Protein AF-A0A497AP28-F1 (afdb_monomer_lite)

Radius of gyration: 17.69 Å; chains: 1; bounding box: 37×31×44 Å

Structure (mmCIF, N/CA/C/O backbone):
data_AF-A0A497AP28-F1
#
_entry.id   AF-A0A497AP28-F1
#
loop_
_atom_site.group_PDB
_atom_site.id
_atom_site.type_symbol
_atom_site.label_atom_id
_atom_site.label_alt_id
_atom_site.label_comp_id
_atom_site.label_asym_id
_atom_site.label_entity_id
_atom_site.label_seq_id
_atom_site.pdbx_PDB_ins_code
_atom_site.Cartn_x
_atom_site.Cartn_y
_atom_site.Cartn_z
_atom_site.occupancy
_atom_site.B_iso_or_equiv
_atom_site.auth_seq_id
_atom_site.auth_comp_id
_atom_site.auth_asym_id
_atom_site.auth_atom_id
_atom_site.pdbx_PDB_model_num
ATOM 1 N N . MET A 1 1 ? -14.491 -11.888 8.927 1.00 62.50 1 MET A N 1
ATOM 2 C CA . MET A 1 1 ? -13.055 -11.844 8.566 1.00 62.50 1 MET A CA 1
ATOM 3 C C . MET A 1 1 ? -12.900 -10.869 7.408 1.00 62.50 1 MET A C 1
ATOM 5 O O . MET A 1 1 ? -13.550 -11.080 6.399 1.00 62.50 1 MET A O 1
ATOM 9 N N . LEU A 1 2 ? -12.132 -9.783 7.561 1.00 75.81 2 LEU A N 1
ATOM 10 C CA . LEU A 1 2 ? -11.917 -8.811 6.476 1.00 75.81 2 LEU A CA 1
ATOM 11 C C . LEU A 1 2 ? -11.145 -9.458 5.318 1.00 75.81 2 LEU A C 1
ATOM 13 O O . LEU A 1 2 ? -10.104 -10.085 5.563 1.00 75.81 2 LEU A O 1
ATOM 17 N N . ASP A 1 3 ? -11.655 -9.305 4.096 1.00 87.31 3 ASP A N 1
ATOM 18 C CA . ASP A 1 3 ? -11.054 -9.847 2.878 1.00 87.31 3 ASP A CA 1
ATOM 19 C C . ASP A 1 3 ? -10.022 -8.869 2.298 1.00 87.31 3 ASP A C 1
ATOM 21 O O . ASP A 1 3 ? -10.336 -7.740 1.926 1.00 87.31 3 ASP A O 1
ATOM 25 N N . VAL A 1 4 ? -8.757 -9.286 2.290 1.00 87.81 4 VAL A N 1
ATOM 26 C CA . VAL A 1 4 ? -7.617 -8.421 1.950 1.00 87.81 4 VAL A CA 1
ATOM 27 C C . VAL A 1 4 ? -7.583 -8.068 0.458 1.00 87.81 4 VAL A C 1
ATOM 29 O O . VAL A 1 4 ? -7.430 -6.883 0.174 1.00 87.81 4 VAL A O 1
ATOM 32 N N . PRO A 1 5 ? -7.753 -9.022 -0.481 1.00 88.06 5 PRO A N 1
ATOM 33 C CA . PRO A 1 5 ? -7.956 -8.720 -1.897 1.00 88.06 5 PRO A CA 1
ATOM 34 C C . PRO A 1 5 ? -8.976 -7.603 -2.148 1.00 88.06 5 PRO A C 1
ATOM 36 O O . PRO A 1 5 ? -8.622 -6.588 -2.739 1.00 88.06 5 PRO A O 1
ATOM 39 N N . GLN A 1 6 ? -10.193 -7.723 -1.602 1.00 88.38 6 GLN A N 1
ATOM 40 C CA . GLN A 1 6 ? -11.243 -6.714 -1.785 1.00 88.38 6 GLN A CA 1
ATOM 41 C C . GLN A 1 6 ? -10.879 -5.353 -1.184 1.00 88.38 6 GLN A C 1
ATOM 43 O O . GLN A 1 6 ? -11.221 -4.317 -1.748 1.00 88.38 6 GLN A O 1
ATOM 48 N N . LEU A 1 7 ? -10.194 -5.323 -0.035 1.00 88.81 7 LEU A N 1
ATOM 49 C CA . LEU A 1 7 ? -9.715 -4.067 0.549 1.00 88.81 7 LEU A CA 1
ATOM 50 C C . LEU A 1 7 ? -8.702 -3.378 -0.365 1.00 88.81 7 LEU A C 1
ATOM 52 O O . LEU A 1 7 ? -8.766 -2.166 -0.541 1.00 88.81 7 LEU A O 1
ATOM 56 N N . VAL A 1 8 ? -7.779 -4.145 -0.942 1.00 85.56 8 VAL A N 1
ATOM 57 C CA . VAL A 1 8 ? -6.755 -3.609 -1.839 1.00 85.56 8 VAL A CA 1
ATOM 58 C C . VAL A 1 8 ? -7.382 -3.122 -3.145 1.00 85.56 8 VAL A C 1
ATOM 60 O O . VAL A 1 8 ? -7.097 -2.001 -3.554 1.00 85.56 8 VAL A O 1
ATOM 63 N N . GLU A 1 9 ? -8.289 -3.889 -3.753 1.00 86.38 9 GLU A N 1
ATOM 64 C CA . GLU A 1 9 ? -9.041 -3.463 -4.943 1.00 86.38 9 GLU A CA 1
ATOM 65 C C . GLU A 1 9 ? -9.839 -2.180 -4.692 1.00 86.38 9 GLU A C 1
ATOM 67 O O . GLU A 1 9 ? -9.772 -1.249 -5.494 1.00 86.38 9 GLU A O 1
ATOM 72 N N . LYS A 1 10 ? -10.518 -2.078 -3.540 1.00 88.12 10 LYS A N 1
ATOM 73 C CA . LYS A 1 10 ? -11.217 -0.849 -3.141 1.00 88.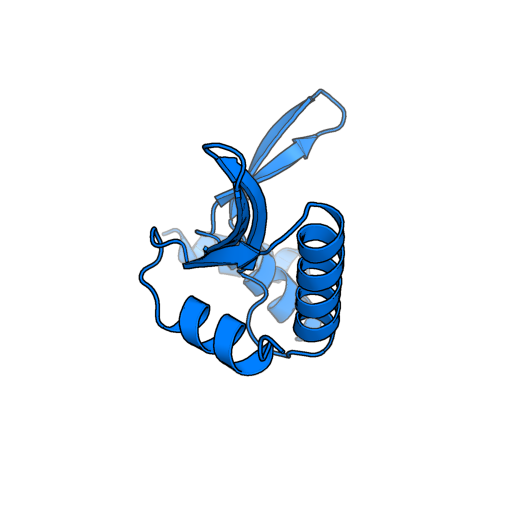12 10 LYS A CA 1
ATOM 74 C C . LYS A 1 10 ? -10.271 0.340 -3.076 1.00 88.12 10 LYS A C 1
ATOM 76 O O . LYS A 1 10 ? -10.593 1.378 -3.638 1.00 88.12 10 LYS A O 1
ATOM 81 N N . VAL A 1 11 ? -9.098 0.193 -2.457 1.00 86.94 11 VAL A N 1
ATOM 82 C CA . VAL A 1 11 ? -8.102 1.276 -2.413 1.00 86.94 11 VAL A CA 1
ATOM 83 C C . VAL A 1 11 ? -7.647 1.662 -3.817 1.00 86.94 11 VAL A C 1
ATOM 85 O O . VAL A 1 11 ? -7.499 2.847 -4.082 1.00 86.94 11 VAL A O 1
ATOM 88 N N . TYR A 1 12 ? -7.489 0.709 -4.741 1.00 82.38 12 TYR A N 1
ATOM 89 C CA . TYR A 1 12 ? -7.151 1.019 -6.134 1.00 82.38 12 TYR A CA 1
ATOM 90 C C . TYR A 1 12 ? -8.278 1.697 -6.921 1.00 82.38 12 TYR A C 1
ATOM 92 O O . TYR A 1 12 ? -7.984 2.373 -7.907 1.00 82.38 12 TYR A O 1
ATOM 100 N N . SER A 1 13 ? -9.529 1.591 -6.473 1.00 84.38 13 SER A N 1
ATOM 101 C CA . SER A 1 13 ? -10.662 2.323 -7.056 1.00 84.38 13 SER A CA 1
ATOM 102 C C . SER A 1 13 ? -10.855 3.744 -6.510 1.00 84.38 13 SER A C 1
ATOM 104 O O . SER A 1 13 ? -11.604 4.505 -7.109 1.00 84.38 13 SER A O 1
ATOM 106 N N . LEU A 1 14 ? -10.186 4.103 -5.407 1.00 83.25 14 LEU A N 1
ATOM 107 C CA . LEU A 1 14 ? -10.253 5.445 -4.811 1.00 83.25 14 LEU A CA 1
ATOM 108 C C . LEU A 1 14 ? -9.496 6.493 -5.639 1.00 83.25 14 LEU A C 1
ATOM 110 O O . LEU A 1 14 ? -8.586 6.149 -6.397 1.00 83.25 14 LEU A O 1
ATOM 114 N N . GLU A 1 15 ? -9.808 7.772 -5.454 1.00 79.12 15 GLU A N 1
ATOM 115 C CA . GLU A 1 15 ? -8.986 8.865 -5.990 1.00 79.12 15 GLU A CA 1
ATOM 116 C C . GLU A 1 15 ? -7.617 8.957 -5.276 1.00 79.12 15 GLU A C 1
ATOM 118 O O . GLU A 1 15 ? -7.390 8.339 -4.233 1.00 79.12 15 GLU A O 1
ATOM 123 N N . GLU A 1 16 ? -6.653 9.684 -5.856 1.00 69.50 16 GLU A N 1
ATOM 124 C CA . GLU A 1 16 ? -5.258 9.719 -5.373 1.00 69.50 16 GLU A CA 1
ATOM 125 C C . GLU A 1 16 ? -5.097 10.249 -3.934 1.00 69.50 16 GLU A C 1
ATOM 127 O O . GLU A 1 16 ? -4.227 9.768 -3.204 1.00 69.50 16 GLU A O 1
ATOM 132 N N . ASP A 1 17 ? -5.958 11.170 -3.499 1.00 72.94 17 ASP A N 1
ATOM 133 C CA . ASP A 1 17 ? -5.922 11.764 -2.154 1.00 72.94 17 ASP A CA 1
ATOM 134 C C . ASP A 1 17 ? -6.886 11.094 -1.161 1.00 72.94 17 ASP A C 1
ATOM 136 O O . ASP A 1 17 ? -6.932 11.435 0.028 1.00 72.94 17 ASP A O 1
ATOM 140 N N . GLU A 1 18 ? -7.643 10.100 -1.618 1.00 81.25 18 GLU A N 1
ATOM 141 C CA . GLU A 1 18 ? -8.609 9.402 -0.789 1.00 81.25 18 GLU A CA 1
ATOM 142 C C . GLU A 1 18 ? -7.958 8.305 0.062 1.00 81.25 18 GLU A C 1
ATOM 144 O O . GLU A 1 18 ? -6.965 7.658 -0.284 1.00 81.25 18 GLU A O 1
ATOM 149 N N . SER A 1 19 ? -8.537 8.095 1.243 1.00 89.44 19 SER A N 1
ATOM 150 C CA . SER A 1 19 ? -8.072 7.099 2.204 1.00 89.44 19 SER A CA 1
ATOM 151 C C . SER A 1 19 ? -9.213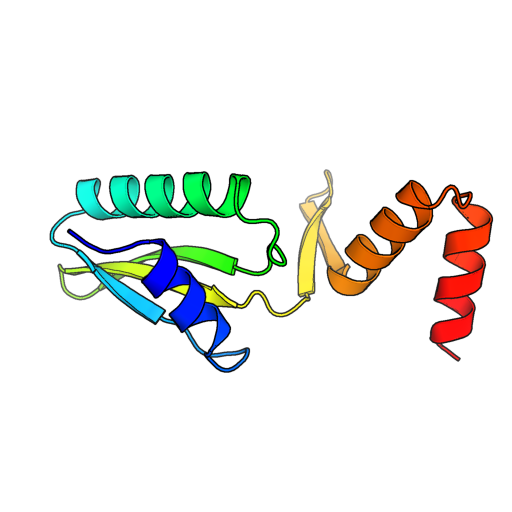 6.176 2.604 1.00 89.44 19 SER A C 1
ATOM 153 O O . SER A 1 19 ? -10.266 6.629 3.045 1.00 89.44 19 SER A O 1
ATOM 155 N N . LEU A 1 20 ? -8.974 4.868 2.538 1.00 91.69 20 LEU A N 1
ATOM 156 C CA . LEU A 1 20 ? -9.861 3.860 3.098 1.00 91.69 20 LEU A CA 1
ATOM 157 C C . LEU A 1 20 ? -9.555 3.671 4.585 1.00 91.69 20 LEU A C 1
ATOM 159 O O . LEU A 1 20 ? -8.467 3.226 4.957 1.00 91.69 20 LEU A O 1
ATOM 163 N N . TRP A 1 21 ? -10.534 3.962 5.435 1.00 94.06 21 TRP A N 1
ATOM 164 C CA . TRP A 1 21 ? -10.453 3.742 6.877 1.00 94.06 21 TRP A CA 1
ATOM 165 C C . TRP A 1 21 ? -11.122 2.421 7.243 1.00 94.06 21 TRP A C 1
ATOM 167 O O . TRP A 1 21 ? -12.319 2.241 7.032 1.00 94.06 21 TRP A O 1
ATOM 177 N N . VAL A 1 22 ? -10.352 1.496 7.810 1.00 93.56 22 VAL A N 1
ATOM 178 C CA . VAL A 1 22 ? -10.850 0.191 8.252 1.00 93.56 22 VAL A CA 1
ATOM 179 C C . VAL A 1 22 ? -10.830 0.144 9.772 1.00 93.56 22 VAL A C 1
ATOM 181 O O . VAL A 1 22 ? -9.761 0.034 10.373 1.00 93.56 22 VAL A O 1
ATOM 184 N N . GLU A 1 23 ? -12.006 0.254 10.390 1.00 93.62 23 GLU A N 1
ATOM 185 C CA . GLU A 1 23 ? -12.170 0.098 11.839 1.00 93.62 23 GLU A CA 1
ATOM 186 C C . GLU A 1 23 ? -11.913 -1.357 12.252 1.00 93.62 23 GLU A C 1
ATOM 188 O O . GLU A 1 23 ? -12.365 -2.297 11.596 1.00 93.62 23 GLU A O 1
ATOM 193 N N . VAL A 1 24 ? -11.178 -1.538 13.343 1.00 92.38 24 VAL A N 1
ATOM 194 C CA . VAL A 1 24 ? -10.892 -2.827 13.975 1.00 92.38 24 VAL A CA 1
ATOM 195 C C . VAL A 1 24 ? -11.083 -2.713 15.487 1.00 92.38 24 VAL A C 1
ATOM 197 O O . VAL A 1 24 ? -11.049 -1.618 16.051 1.00 92.38 24 VAL A O 1
ATOM 200 N N . GLY A 1 25 ? -11.292 -3.842 16.161 1.00 91.25 25 GLY A N 1
ATOM 201 C CA . GLY A 1 25 ? -11.679 -3.875 17.571 1.00 91.25 25 GLY A CA 1
ATOM 202 C C . GLY A 1 25 ? -10.532 -3.627 18.550 1.00 91.25 25 GLY A C 1
ATOM 203 O O . GLY A 1 25 ? -10.775 -3.335 19.717 1.00 91.25 25 GLY A O 1
ATOM 204 N N . SER A 1 26 ? -9.274 -3.743 18.114 1.00 92.25 26 SER A N 1
ATOM 205 C CA . SER A 1 26 ? -8.116 -3.577 18.999 1.00 92.25 26 SER A CA 1
ATOM 206 C C . SER A 1 26 ? -6.830 -3.218 18.257 1.00 92.25 26 SER A C 1
ATOM 208 O O . SER A 1 26 ? -6.700 -3.412 17.046 1.00 92.25 26 SER A O 1
ATOM 210 N N . LYS A 1 27 ? -5.816 -2.775 19.010 1.00 91.62 27 LYS A N 1
ATOM 211 C CA . LYS A 1 27 ? -4.448 -2.601 18.499 1.00 91.62 27 LYS A CA 1
ATOM 212 C C . LYS A 1 27 ? -3.861 -3.902 17.929 1.00 91.62 27 LYS A C 1
ATOM 214 O O . LYS A 1 27 ? -3.209 -3.870 16.889 1.00 91.62 27 LYS A O 1
ATOM 219 N N . GLY A 1 28 ? -4.117 -5.044 18.573 1.00 93.62 28 GLY A N 1
ATOM 220 C CA . GLY A 1 28 ? -3.654 -6.347 18.082 1.00 93.62 28 GLY A CA 1
ATOM 221 C C . GLY A 1 28 ? -4.263 -6.698 16.722 1.00 93.62 28 GLY A C 1
ATOM 222 O O . GLY A 1 28 ? -3.568 -7.185 15.830 1.00 93.62 28 GLY A O 1
ATOM 223 N N . GLU A 1 29 ? -5.538 -6.361 16.517 1.00 92.81 29 GLU A N 1
ATOM 224 C CA . GLU A 1 29 ? -6.192 -6.513 15.216 1.00 92.81 29 GLU A CA 1
ATOM 225 C C . GLU A 1 29 ? -5.638 -5.553 14.154 1.00 92.81 29 GLU A C 1
ATOM 227 O O . GLU A 1 29 ? -5.517 -5.958 12.996 1.00 92.81 29 GLU A O 1
ATOM 232 N N . GLN A 1 30 ? -5.231 -4.326 14.518 1.00 93.44 30 GLN A N 1
ATOM 233 C CA . GLN A 1 30 ? -4.550 -3.414 13.582 1.00 93.44 30 GLN A CA 1
ATOM 234 C C . GLN A 1 30 ? -3.256 -4.026 13.056 1.00 93.44 30 GLN A C 1
ATOM 236 O O . GLN A 1 30 ? -3.013 -4.027 11.849 1.00 93.44 30 GLN A O 1
ATOM 241 N N . GLU A 1 31 ? -2.426 -4.553 13.957 1.00 93.31 31 GLU A N 1
ATOM 242 C CA . GLU A 1 31 ? -1.144 -5.158 13.601 1.00 93.31 31 GLU A CA 1
ATOM 243 C C . GLU A 1 31 ? -1.346 -6.425 12.764 1.00 93.31 31 GLU A C 1
ATOM 245 O O . GLU A 1 31 ? -0.693 -6.596 11.729 1.00 93.31 31 GLU A O 1
ATOM 250 N N . ALA A 1 32 ? -2.310 -7.270 13.141 1.00 92.94 32 ALA A N 1
ATOM 251 C CA . ALA A 1 32 ? -2.666 -8.459 12.376 1.00 92.94 32 ALA A CA 1
ATOM 252 C C . ALA A 1 32 ? -3.158 -8.105 10.962 1.00 92.94 32 ALA A C 1
ATOM 254 O O . ALA A 1 32 ? -2.705 -8.703 9.981 1.00 92.94 32 ALA A O 1
ATOM 255 N N . LEU A 1 33 ? -4.043 -7.112 10.829 1.00 93.06 33 LEU A N 1
ATOM 256 C CA . LEU A 1 33 ? -4.557 -6.663 9.536 1.00 93.06 33 LEU A CA 1
ATOM 257 C C . LEU A 1 33 ? -3.451 -6.031 8.679 1.00 93.06 33 LEU A C 1
ATOM 259 O O . LEU A 1 33 ? -3.291 -6.424 7.524 1.00 93.06 33 LEU A O 1
ATOM 263 N N . LYS A 1 34 ? -2.621 -5.147 9.248 1.00 91.62 34 LYS A N 1
ATOM 264 C CA . LYS A 1 34 ? -1.439 -4.579 8.576 1.00 91.62 34 LYS A CA 1
ATOM 265 C C . LYS A 1 34 ? -0.526 -5.677 8.032 1.00 91.62 34 LYS A C 1
ATOM 267 O O . LYS A 1 34 ? -0.124 -5.619 6.871 1.00 91.62 34 LYS A O 1
ATOM 272 N N . MET A 1 35 ? -0.208 -6.689 8.842 1.00 91.00 35 MET A N 1
ATOM 273 C CA . MET A 1 35 ? 0.665 -7.790 8.426 1.00 91.00 35 MET A CA 1
ATOM 274 C C . MET A 1 35 ? 0.040 -8.644 7.323 1.00 91.00 35 MET A C 1
ATOM 276 O O . MET A 1 35 ? 0.747 -9.070 6.408 1.00 91.00 35 MET A O 1
ATOM 280 N N . ARG A 1 36 ? -1.276 -8.881 7.372 1.00 91.81 36 ARG A N 1
ATOM 281 C CA . ARG A 1 36 ? -1.999 -9.592 6.307 1.00 91.81 36 ARG A CA 1
ATOM 282 C C . ARG A 1 36 ? -1.978 -8.810 4.992 1.00 91.81 36 ARG A C 1
ATOM 284 O O . ARG A 1 36 ? -1.654 -9.402 3.965 1.00 91.81 36 ARG A O 1
ATOM 291 N N . ILE A 1 37 ? -2.238 -7.501 5.031 1.00 89.50 37 ILE A N 1
ATOM 292 C CA . ILE A 1 37 ? -2.175 -6.621 3.854 1.00 89.50 37 ILE A CA 1
ATOM 293 C C . ILE A 1 37 ? -0.751 -6.592 3.291 1.00 89.50 37 ILE A C 1
ATOM 295 O O . ILE A 1 37 ? -0.557 -6.837 2.107 1.00 89.50 37 ILE A O 1
ATOM 299 N N . TRP A 1 38 ? 0.268 -6.405 4.132 1.00 87.12 38 TRP A N 1
ATOM 300 C CA . TRP A 1 38 ? 1.667 -6.407 3.692 1.00 87.12 38 TRP A CA 1
ATOM 301 C C . TRP A 1 38 ? 2.095 -7.736 3.047 1.00 87.12 38 TRP A C 1
ATOM 303 O O . TRP A 1 38 ? 2.755 -7.741 2.008 1.00 87.12 38 TRP A O 1
ATOM 313 N N . ARG A 1 39 ? 1.696 -8.880 3.624 1.00 89.06 39 ARG A N 1
ATOM 314 C CA . ARG A 1 39 ? 1.963 -10.210 3.041 1.00 89.06 39 ARG A CA 1
ATOM 315 C C . ARG A 1 39 ? 1.264 -10.407 1.698 1.00 89.06 39 ARG A C 1
ATOM 317 O O . ARG A 1 39 ? 1.834 -11.061 0.828 1.00 89.06 39 ARG A O 1
ATOM 324 N N . PHE A 1 40 ? 0.055 -9.873 1.540 1.00 88.25 40 PHE A N 1
ATOM 325 C CA . PHE A 1 40 ? -0.662 -9.896 0.269 1.00 88.25 40 PHE A CA 1
ATOM 326 C C . PHE A 1 40 ? 0.046 -9.029 -0.774 1.00 88.25 40 PHE A C 1
ATOM 328 O O . PHE A 1 40 ? 0.378 -9.537 -1.840 1.00 88.25 40 PHE A O 1
ATOM 335 N N . LEU A 1 41 ? 0.377 -7.777 -0.437 1.00 82.50 41 LEU A N 1
ATOM 336 C CA . LEU A 1 41 ? 1.069 -6.850 -1.339 1.00 82.50 41 LEU A CA 1
ATOM 337 C C . LEU A 1 41 ? 2.407 -7.408 -1.832 1.00 82.50 41 LEU A C 1
ATOM 339 O O . LEU A 1 41 ? 2.723 -7.263 -3.000 1.00 82.50 41 LEU A O 1
ATOM 343 N N . LYS A 1 42 ? 3.157 -8.136 -0.994 1.00 79.62 42 LYS A N 1
ATOM 344 C CA . LYS A 1 42 ? 4.387 -8.831 -1.422 1.00 79.62 42 LYS A CA 1
ATOM 345 C C . LYS A 1 42 ? 4.194 -9.841 -2.559 1.00 79.62 42 LYS A C 1
ATOM 347 O O . LYS A 1 42 ? 5.154 -10.147 -3.259 1.00 79.62 42 LYS A O 1
ATOM 352 N N . LYS A 1 43 ? 3.005 -10.436 -2.672 1.00 81.94 43 LYS A N 1
ATOM 353 C CA . LYS A 1 43 ? 2.662 -11.430 -3.702 1.00 81.94 43 LYS A CA 1
ATOM 354 C C . LYS A 1 43 ? 1.874 -10.813 -4.854 1.00 81.94 43 LYS A C 1
ATOM 356 O O . LYS A 1 43 ? 1.872 -11.356 -5.956 1.00 81.94 43 LYS A O 1
ATOM 361 N N . PHE A 1 44 ? 1.181 -9.715 -4.583 1.00 75.56 44 PHE A N 1
ATOM 362 C CA . PHE A 1 44 ? 0.408 -8.974 -5.557 1.00 75.56 44 PHE A CA 1
ATOM 363 C C . PHE A 1 44 ? 1.367 -8.278 -6.527 1.00 75.56 44 PHE A C 1
ATOM 365 O O . PHE A 1 44 ? 2.183 -7.458 -6.127 1.00 75.56 44 PHE A O 1
ATOM 372 N N . LYS A 1 45 ? 1.290 -8.626 -7.815 1.00 61.28 45 LYS A N 1
ATOM 373 C CA . LYS A 1 45 ? 2.115 -8.015 -8.873 1.00 61.28 45 LYS A CA 1
ATOM 374 C C . LYS A 1 45 ? 1.625 -6.622 -9.300 1.00 61.28 45 LYS A C 1
ATOM 376 O O . LYS A 1 45 ? 2.180 -6.060 -10.238 1.00 61.28 45 LYS A O 1
ATOM 381 N N . GLY A 1 46 ? 0.581 -6.096 -8.656 1.00 58.28 46 GLY A N 1
ATOM 382 C CA . GLY A 1 46 ? 0.126 -4.725 -8.872 1.00 58.28 46 GLY A CA 1
ATOM 383 C C . GLY A 1 46 ? 1.161 -3.706 -8.402 1.00 58.28 46 GLY A C 1
ATOM 384 O O . GLY A 1 46 ? 2.082 -4.032 -7.652 1.00 58.28 46 GLY A O 1
ATOM 385 N N . GLU A 1 47 ? 1.032 -2.473 -8.882 1.00 56.75 47 GLU A N 1
ATOM 386 C CA . GLU A 1 47 ? 1.935 -1.376 -8.528 1.00 56.75 47 GLU A CA 1
ATOM 387 C C . GLU A 1 47 ? 1.948 -1.183 -6.999 1.00 56.75 47 GLU A C 1
ATOM 389 O O . GLU A 1 47 ? 0.934 -1.377 -6.348 1.00 56.75 47 GLU A O 1
ATOM 394 N N . TYR A 1 48 ? 3.102 -0.913 -6.383 1.00 58.41 48 TYR A N 1
ATOM 395 C CA . TYR A 1 48 ? 3.282 -0.961 -4.918 1.00 58.41 48 TYR A CA 1
ATOM 396 C C . TYR A 1 48 ? 2.884 0.346 -4.215 1.00 58.41 48 TYR A C 1
ATOM 398 O O . TYR A 1 48 ? 3.420 0.685 -3.158 1.00 58.41 48 TYR A O 1
ATOM 406 N N . ASP A 1 49 ? 1.932 1.078 -4.777 1.00 73.00 49 ASP A N 1
ATOM 407 C CA . ASP A 1 49 ? 1.669 2.461 -4.394 1.00 73.00 49 ASP A CA 1
ATOM 408 C C . ASP A 1 49 ? 0.577 2.517 -3.325 1.00 73.00 49 ASP A C 1
ATOM 410 O O . ASP A 1 49 ? -0.437 3.190 -3.476 1.00 73.00 49 ASP A O 1
ATOM 414 N N . LEU A 1 50 ? 0.767 1.776 -2.227 1.00 78.88 50 LEU A N 1
ATOM 415 C CA . LEU A 1 50 ? -0.179 1.733 -1.112 1.00 78.88 50 LEU A CA 1
ATOM 416 C C . LEU A 1 50 ? 0.525 1.986 0.221 1.00 78.88 50 LEU A C 1
ATOM 418 O O . LEU A 1 50 ? 1.397 1.229 0.652 1.00 78.88 50 LEU A O 1
ATOM 422 N N . VAL A 1 51 ? 0.106 3.043 0.915 1.00 83.94 51 VAL A N 1
ATOM 423 C CA . VAL A 1 51 ? 0.583 3.370 2.262 1.00 83.94 51 VAL A CA 1
ATOM 424 C C . VAL A 1 51 ? -0.375 2.785 3.294 1.00 83.94 51 VAL A C 1
ATOM 426 O O . VAL A 1 51 ? -1.578 3.031 3.244 1.00 83.94 51 VAL A O 1
ATOM 429 N N . ILE A 1 52 ? 0.175 2.053 4.266 1.00 89.38 52 ILE A N 1
ATOM 430 C CA . ILE A 1 52 ? -0.570 1.463 5.386 1.00 89.38 52 ILE A CA 1
ATOM 431 C C . ILE A 1 52 ? -0.221 2.219 6.669 1.00 89.38 52 ILE A C 1
ATOM 433 O O . ILE A 1 52 ? 0.905 2.125 7.162 1.00 89.38 52 ILE A O 1
ATOM 437 N N . SER A 1 53 ? -1.187 2.937 7.238 1.00 89.06 53 SER A N 1
ATOM 438 C CA . SER A 1 53 ? -1.045 3.652 8.513 1.00 89.06 53 SER A CA 1
ATOM 439 C C . SER A 1 53 ? -1.936 3.037 9.591 1.00 89.06 53 SER A C 1
ATOM 441 O O . SER A 1 53 ? -3.057 2.626 9.317 1.00 89.06 53 SER A O 1
ATOM 443 N N . MET A 1 54 ? -1.464 3.000 10.837 1.00 92.62 54 MET A N 1
ATOM 444 C CA . MET A 1 54 ? -2.289 2.629 11.994 1.00 92.62 54 MET A CA 1
ATOM 445 C C . MET A 1 54 ? -2.677 3.908 12.734 1.00 92.62 54 MET A C 1
ATOM 447 O O . MET A 1 54 ? -1.809 4.719 13.058 1.00 92.62 54 MET A O 1
ATOM 451 N N . ARG A 1 55 ? -3.973 4.112 12.974 1.00 91.25 55 ARG A N 1
ATOM 452 C CA . ARG A 1 55 ? -4.510 5.298 13.654 1.00 91.25 55 ARG A CA 1
ATOM 453 C C . ARG A 1 55 ? -5.394 4.881 14.821 1.00 91.25 55 ARG A C 1
ATOM 455 O O . ARG A 1 55 ? -6.094 3.879 14.739 1.00 91.25 55 ARG A O 1
ATOM 462 N N . ALA A 1 56 ? -5.358 5.643 15.904 1.00 90.56 56 ALA A N 1
ATOM 463 C CA . ALA A 1 56 ? -6.312 5.523 16.999 1.00 90.56 56 ALA A CA 1
ATOM 464 C C . ALA A 1 56 ? -7.085 6.839 17.088 1.00 90.56 56 ALA A C 1
ATOM 466 O O . ALA A 1 56 ? -6.468 7.903 17.147 1.00 90.56 56 ALA A O 1
ATOM 467 N N . GLN A 1 57 ? -8.414 6.774 17.050 1.00 89.88 57 GLN A N 1
ATOM 468 C CA . GLN A 1 57 ? -9.282 7.949 17.094 1.00 89.88 57 GLN A CA 1
ATOM 469 C C . GLN A 1 57 ? -10.497 7.637 17.966 1.00 89.88 57 GLN A C 1
ATOM 471 O O . GLN A 1 57 ? -11.163 6.632 17.750 1.00 89.88 57 GLN A O 1
ATOM 476 N N . GLN A 1 58 ? -10.760 8.476 18.974 1.00 86.88 58 GLN A N 1
ATOM 477 C CA . GLN A 1 58 ? -11.908 8.338 19.891 1.00 86.88 58 GLN A CA 1
ATOM 478 C C . GLN A 1 58 ? -12.045 6.938 20.533 1.00 86.88 58 GLN A C 1
ATOM 480 O O . GLN A 1 58 ? -13.138 6.395 20.643 1.00 86.88 58 GLN A O 1
ATOM 485 N N . GLY A 1 59 ? -10.925 6.323 20.932 1.00 87.12 59 GLY A N 1
ATOM 486 C CA . GLY A 1 59 ? -10.917 4.984 21.542 1.00 87.12 59 GLY A CA 1
ATOM 487 C C . GLY A 1 59 ? -11.108 3.825 20.556 1.00 87.12 59 GLY A C 1
ATOM 488 O O . GLY A 1 59 ? -11.083 2.669 20.966 1.00 87.12 59 GLY A O 1
ATOM 489 N N . LYS A 1 60 ? -11.250 4.119 19.260 1.00 90.75 60 LYS A N 1
ATOM 490 C CA . LYS A 1 60 ? -11.347 3.134 18.185 1.00 90.75 60 LYS A CA 1
ATOM 491 C C . LYS A 1 60 ? -10.025 2.994 17.443 1.00 90.75 60 LYS A C 1
ATOM 493 O O . LYS A 1 60 ? -9.222 3.930 17.360 1.00 90.75 60 LYS A O 1
ATOM 498 N N . HIS A 1 61 ? -9.810 1.810 16.889 1.00 91.94 61 HIS A N 1
ATOM 499 C CA . HIS A 1 61 ? -8.594 1.439 16.186 1.00 91.94 61 HIS A CA 1
ATOM 500 C C . HIS A 1 61 ? -8.862 1.365 14.681 1.00 91.94 61 HIS A C 1
ATOM 502 O O . HIS A 1 61 ? -9.803 0.714 14.251 1.00 91.94 61 HIS A O 1
ATOM 508 N N . TYR A 1 62 ? -8.018 2.004 13.872 1.00 94.19 62 TYR A N 1
ATOM 509 C CA . TYR A 1 62 ? -8.148 2.046 12.417 1.00 94.19 62 TYR A CA 1
ATOM 510 C C . TYR A 1 62 ? -6.874 1.604 11.701 1.00 94.19 62 TYR A C 1
ATOM 512 O O . TYR A 1 62 ? -5.766 2.007 12.068 1.00 94.19 62 TYR A O 1
ATOM 520 N N . VAL A 1 63 ? -7.025 0.821 10.639 1.00 93.25 63 VAL A N 1
ATOM 521 C CA . VAL A 1 63 ? -6.006 0.680 9.597 1.00 93.25 63 VAL A CA 1
ATOM 522 C C . VAL A 1 63 ? -6.421 1.577 8.440 1.00 93.25 63 VAL A C 1
ATOM 524 O O . VAL A 1 63 ? -7.488 1.395 7.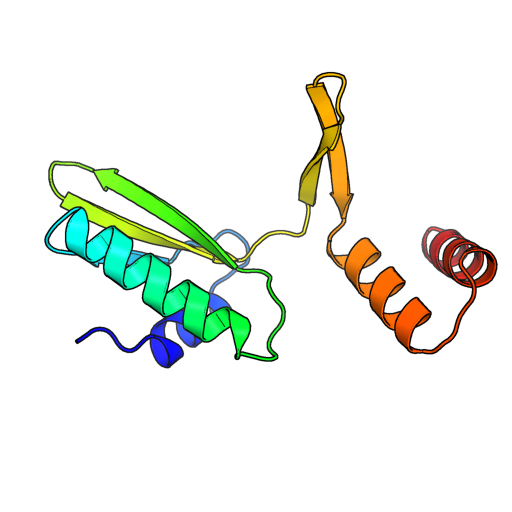862 1.00 93.25 63 VAL A O 1
ATOM 527 N N . VAL A 1 64 ? -5.590 2.566 8.131 1.00 92.25 64 VAL 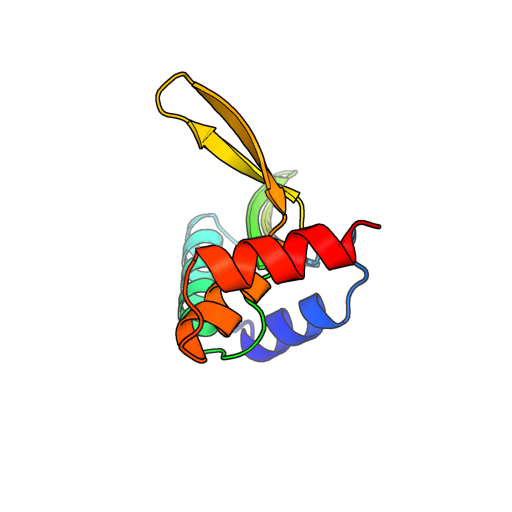A N 1
ATOM 528 C CA . VAL A 1 64 ? -5.825 3.526 7.053 1.00 92.25 64 VAL A CA 1
ATOM 529 C C . VAL A 1 64 ? -4.966 3.131 5.864 1.00 92.25 64 VAL A C 1
ATOM 531 O O . VAL A 1 64 ? -3.742 3.025 5.985 1.00 92.25 64 VAL A O 1
ATOM 534 N N . LEU A 1 65 ? -5.616 2.901 4.730 1.00 90.62 65 LEU A N 1
ATOM 535 C CA . LEU A 1 65 ? -4.987 2.555 3.464 1.00 90.62 65 LEU A CA 1
ATOM 536 C C . LEU A 1 65 ? -5.188 3.714 2.497 1.00 90.62 65 LEU A C 1
ATOM 538 O O . LEU A 1 65 ? -6.306 4.193 2.349 1.00 90.62 65 LEU A O 1
ATOM 542 N N . ARG A 1 66 ? -4.127 4.156 1.833 1.00 87.00 66 ARG A N 1
ATOM 543 C CA . ARG A 1 66 ? -4.212 5.207 0.812 1.00 87.00 66 ARG A CA 1
ATOM 544 C C . ARG A 1 66 ? -3.316 4.878 -0.364 1.00 87.00 66 ARG A C 1
ATOM 546 O O . ARG A 1 66 ? -2.279 4.232 -0.164 1.00 87.00 66 ARG A O 1
ATOM 553 N N . LYS A 1 67 ? -3.680 5.372 -1.545 1.00 81.75 67 LYS A N 1
ATOM 554 C CA . LYS A 1 67 ? -2.756 5.405 -2.677 1.00 81.75 67 LYS A CA 1
ATOM 555 C C . LYS A 1 67 ? -1.548 6.268 -2.309 1.00 81.75 67 LYS A C 1
ATOM 557 O O . LYS A 1 67 ? -1.660 7.260 -1.589 1.00 81.75 67 LYS A O 1
ATOM 562 N N . CYS A 1 68 ? -0.361 5.841 -2.712 1.00 73.62 68 CYS A N 1
ATOM 563 C CA . CYS A 1 68 ? 0.835 6.651 -2.576 1.00 73.62 68 CYS A CA 1
ATOM 564 C C . CYS A 1 68 ? 0.884 7.601 -3.767 1.00 73.62 68 CYS A C 1
ATOM 566 O O . CYS A 1 68 ? 1.205 7.176 -4.872 1.00 73.62 68 CYS A O 1
ATOM 568 N N . THR A 1 69 ? 0.608 8.883 -3.546 1.00 62.88 69 THR A N 1
ATOM 569 C CA . THR A 1 69 ? 0.977 9.908 -4.521 1.00 62.88 69 THR A CA 1
ATOM 570 C C . THR A 1 69 ? 2.503 9.962 -4.598 1.00 62.88 69 THR A C 1
ATOM 572 O O . THR A 1 69 ? 3.202 9.906 -3.584 1.00 62.88 69 THR A O 1
ATOM 575 N N . TYR A 1 70 ? 3.030 9.964 -5.819 1.00 60.38 70 TYR A N 1
ATOM 576 C CA . TYR A 1 70 ? 4.374 9.529 -6.230 1.00 60.38 70 TYR A CA 1
ATOM 577 C C . TYR A 1 70 ? 5.585 10.302 -5.664 1.00 60.38 70 TYR A C 1
ATOM 579 O O . TYR A 1 70 ? 6.703 10.112 -6.136 1.00 60.38 70 TYR A O 1
ATOM 587 N N . LYS A 1 71 ? 5.397 11.145 -4.646 1.00 55.28 71 LYS A N 1
ATOM 588 C CA . LYS A 1 71 ? 6.433 11.950 -3.991 1.00 55.28 71 LYS A CA 1
ATOM 589 C C . LYS A 1 71 ? 6.815 11.321 -2.653 1.00 55.28 71 LYS A C 1
ATOM 591 O O . LYS A 1 71 ? 6.254 11.637 -1.602 1.00 55.28 71 LYS A O 1
ATOM 596 N N . CYS A 1 72 ? 7.779 10.407 -2.685 1.00 58.03 72 CYS A N 1
ATOM 597 C CA . CYS A 1 72 ? 8.384 9.862 -1.471 1.00 58.03 72 CYS A CA 1
ATOM 598 C C . CYS A 1 72 ? 9.609 10.679 -1.083 1.00 58.03 72 CYS A C 1
ATOM 600 O O . CYS A 1 72 ? 10.360 11.100 -1.944 1.00 58.03 72 CYS A O 1
ATOM 602 N N . PHE A 1 73 ? 9.875 10.855 0.207 1.00 60.09 73 PHE A N 1
ATOM 603 C CA . PHE A 1 73 ? 11.111 11.497 0.653 1.00 60.09 73 PHE A CA 1
ATOM 604 C C . PHE A 1 73 ? 12.111 10.434 1.107 1.00 60.09 73 PHE A C 1
ATOM 606 O O . PHE A 1 73 ? 11.855 9.706 2.068 1.00 60.09 73 PHE A O 1
ATOM 613 N N . LYS A 1 74 ? 13.260 10.339 0.434 1.00 59.56 74 LYS A N 1
ATOM 614 C CA . LYS A 1 74 ? 14.404 9.551 0.896 1.00 59.56 74 LYS A CA 1
ATOM 615 C C . LYS A 1 74 ? 15.187 10.386 1.903 1.00 59.56 74 LYS A C 1
ATOM 617 O O . LYS A 1 74 ? 15.645 11.479 1.583 1.00 59.56 74 LYS A O 1
ATOM 622 N N . VAL A 1 75 ? 15.333 9.879 3.124 1.00 57.69 75 VAL A N 1
ATOM 623 C CA . VAL A 1 75 ? 16.165 10.522 4.151 1.00 57.69 75 VAL A CA 1
ATOM 624 C C . VAL A 1 75 ? 17.615 10.107 3.916 1.00 57.69 75 VAL A C 1
ATOM 626 O O . VAL A 1 75 ? 17.928 8.914 3.929 1.00 57.69 75 VAL A O 1
ATOM 629 N N . LYS A 1 76 ? 18.485 11.079 3.643 1.00 71.19 76 LYS A N 1
ATOM 630 C CA . LYS A 1 76 ? 19.927 10.871 3.488 1.00 71.19 76 LYS A CA 1
ATOM 631 C C . LYS A 1 76 ? 20.587 10.675 4.866 1.00 71.19 76 LYS A C 1
ATOM 633 O O . LYS A 1 76 ? 19.998 11.042 5.883 1.00 71.19 76 LYS A O 1
ATOM 638 N N . PRO A 1 77 ? 21.801 10.094 4.935 1.00 59.53 77 PRO A N 1
ATOM 639 C CA . PRO A 1 77 ? 22.517 9.880 6.201 1.00 59.53 77 PRO A CA 1
ATOM 640 C C . PRO A 1 77 ? 22.794 11.162 7.001 1.00 59.53 77 PRO A C 1
ATOM 642 O O . PRO A 1 77 ? 22.972 11.098 8.211 1.00 59.53 77 PRO A O 1
ATOM 645 N N . ASP A 1 78 ? 22.799 12.316 6.331 1.00 79.62 78 ASP A N 1
ATOM 646 C CA . ASP A 1 78 ? 22.925 13.653 6.924 1.00 79.62 78 ASP A CA 1
ATOM 647 C C . ASP A 1 78 ? 21.598 14.208 7.487 1.00 79.62 78 ASP A C 1
ATOM 649 O O . ASP A 1 78 ? 21.548 15.330 7.984 1.00 79.62 78 ASP A O 1
ATOM 653 N N . GLY A 1 79 ? 20.510 13.435 7.406 1.00 64.56 79 GLY A N 1
ATOM 654 C CA . GLY A 1 79 ? 19.174 13.823 7.857 1.00 64.56 79 GLY A CA 1
ATOM 655 C C . GLY A 1 79 ? 18.378 14.670 6.859 1.00 64.56 79 GLY A C 1
ATOM 656 O O . GLY A 1 79 ? 17.200 14.942 7.109 1.00 64.56 79 GLY A O 1
ATOM 657 N N . SER A 1 80 ? 18.963 15.059 5.722 1.00 70.12 80 SER A N 1
ATOM 658 C CA . SER A 1 80 ? 18.253 15.795 4.673 1.00 70.12 80 SER A CA 1
ATOM 659 C C . SER A 1 80 ? 17.240 14.900 3.947 1.00 70.12 80 SER A C 1
ATOM 661 O O . SER A 1 80 ? 17.381 13.676 3.879 1.00 70.12 80 SER A O 1
ATOM 663 N N . ARG A 1 81 ? 16.167 15.507 3.429 1.00 61.19 81 ARG A N 1
ATOM 664 C CA . ARG A 1 81 ? 15.101 14.808 2.699 1.00 61.19 81 ARG A CA 1
ATOM 665 C C . ARG A 1 81 ? 15.225 15.103 1.212 1.00 61.19 81 ARG A C 1
ATOM 667 O O . ARG A 1 81 ? 15.157 16.256 0.808 1.00 61.19 81 ARG A O 1
ATOM 674 N N . GLU A 1 82 ? 15.370 14.059 0.411 1.00 67.94 82 GLU A N 1
ATOM 675 C CA . GLU A 1 82 ? 15.363 14.128 -1.047 1.00 67.94 82 GLU A CA 1
ATOM 676 C C . GLU A 1 82 ? 14.022 13.626 -1.571 1.00 67.94 82 GLU A C 1
ATOM 678 O O . GLU A 1 82 ? 13.613 12.507 -1.262 1.00 67.94 82 GLU A O 1
ATOM 683 N N . GLU A 1 83 ? 13.322 14.461 -2.334 1.00 61.66 83 GLU A N 1
ATOM 684 C CA . GLU A 1 83 ? 12.094 14.060 -3.014 1.00 61.66 83 GLU A CA 1
ATOM 685 C C . GLU A 1 83 ? 12.448 13.070 -4.131 1.00 61.66 83 GLU A C 1
ATOM 687 O O . GLU A 1 83 ? 13.192 13.371 -5.062 1.00 61.66 83 GLU A O 1
ATOM 692 N N . VAL A 1 84 ? 11.940 11.853 -3.997 1.00 64.25 84 VAL A N 1
ATOM 693 C CA . VAL A 1 84 ? 12.051 10.767 -4.956 1.00 64.25 84 VAL A CA 1
ATOM 694 C C . VAL A 1 84 ? 10.704 10.619 -5.633 1.00 64.25 84 VAL A C 1
ATOM 696 O O . VAL A 1 84 ? 9.718 10.211 -5.013 1.00 64.25 84 VAL A O 1
ATOM 699 N N . ASP A 1 85 ? 10.706 10.903 -6.929 1.00 69.50 85 ASP A N 1
ATOM 700 C CA . ASP A 1 85 ? 9.617 10.531 -7.812 1.00 69.50 85 ASP A CA 1
ATOM 701 C C . ASP A 1 85 ? 9.641 9.007 -8.006 1.00 69.50 85 ASP A C 1
ATOM 703 O O . ASP A 1 85 ? 10.529 8.442 -8.658 1.00 69.50 85 ASP A O 1
ATOM 707 N N . LEU A 1 86 ? 8.675 8.326 -7.390 1.00 67.06 86 LEU A N 1
ATOM 708 C CA . LEU A 1 86 ? 8.549 6.872 -7.459 1.00 67.06 86 LEU A CA 1
ATOM 709 C C . LEU A 1 86 ? 8.265 6.377 -8.880 1.00 67.06 86 LEU A C 1
ATOM 711 O O . LEU A 1 86 ? 8.693 5.275 -9.227 1.00 67.06 86 LEU A O 1
ATOM 715 N N . ARG A 1 87 ? 7.601 7.182 -9.718 1.00 67.38 87 ARG A N 1
ATOM 716 C CA . ARG A 1 87 ? 7.324 6.846 -11.119 1.00 67.38 87 ARG A CA 1
ATOM 717 C C . ARG A 1 87 ? 8.621 6.812 -11.911 1.00 67.38 87 ARG A C 1
ATOM 719 O O . ARG A 1 87 ? 8.884 5.857 -12.639 1.00 67.38 87 ARG A O 1
ATOM 726 N N . LEU A 1 88 ? 9.468 7.810 -11.692 1.00 72.31 88 LEU A N 1
ATOM 727 C CA . LEU A 1 88 ? 10.783 7.921 -12.316 1.00 72.31 88 LEU A CA 1
ATOM 728 C C . LEU A 1 88 ? 11.734 6.824 -11.803 1.00 72.31 88 LEU A C 1
ATOM 730 O O . LEU A 1 88 ? 12.439 6.194 -12.588 1.00 72.31 88 LEU A O 1
ATOM 734 N N . ALA A 1 89 ? 11.692 6.507 -10.504 1.00 72.00 89 ALA A N 1
ATOM 735 C CA . ALA A 1 89 ? 12.450 5.397 -9.919 1.00 72.00 89 ALA A CA 1
ATOM 736 C C . ALA A 1 89 ? 12.007 4.022 -10.454 1.00 72.00 89 ALA A C 1
ATOM 738 O O . ALA A 1 89 ? 12.843 3.150 -10.703 1.00 72.00 89 ALA A O 1
ATOM 739 N N . LYS A 1 90 ? 10.701 3.823 -10.653 1.00 71.38 90 LYS A N 1
ATOM 740 C CA . LYS A 1 90 ? 10.146 2.596 -11.231 1.00 71.38 90 LYS A CA 1
ATOM 741 C C . LYS A 1 90 ? 10.514 2.455 -12.703 1.00 71.38 90 LYS A C 1
ATOM 743 O O . LYS A 1 90 ? 10.962 1.383 -13.100 1.00 71.38 90 LYS A O 1
ATOM 748 N N . LEU A 1 91 ? 10.392 3.534 -13.475 1.00 76.25 91 LEU A N 1
ATOM 749 C CA . LEU A 1 91 ? 10.793 3.575 -14.878 1.00 76.25 91 LEU A CA 1
ATOM 750 C C . LEU A 1 91 ? 12.285 3.248 -15.029 1.00 76.25 91 LEU A C 1
ATOM 752 O O . LEU A 1 91 ? 12.629 2.349 -15.790 1.00 76.25 91 LEU A O 1
ATOM 756 N N . ARG A 1 92 ? 13.153 3.861 -14.210 1.00 80.31 92 ARG A N 1
ATOM 757 C CA . ARG A 1 92 ? 14.584 3.511 -14.131 1.00 80.31 92 ARG A CA 1
ATOM 758 C C . ARG A 1 92 ? 14.795 2.021 -13.883 1.00 80.31 92 ARG A C 1
ATOM 760 O O . ARG A 1 92 ? 15.554 1.380 -14.599 1.00 80.31 92 ARG A O 1
ATOM 767 N N . LYS A 1 93 ? 14.118 1.456 -12.880 1.00 78.75 93 LYS A N 1
ATOM 768 C CA . LYS A 1 93 ? 14.254 0.037 -12.526 1.00 78.75 93 LYS A CA 1
ATOM 769 C C . LYS A 1 93 ? 13.789 -0.891 -13.650 1.00 78.75 93 LYS A C 1
ATOM 771 O O . LYS A 1 93 ? 14.379 -1.950 -13.837 1.00 78.75 93 LYS A O 1
ATOM 776 N N . GLN A 1 94 ? 12.742 -0.508 -14.375 1.00 77.56 94 GLN A N 1
ATOM 777 C CA . GLN A 1 94 ? 12.244 -1.276 -15.509 1.00 77.56 94 GLN A CA 1
ATOM 778 C C . GLN A 1 94 ? 13.233 -1.241 -16.674 1.00 77.56 94 GLN A C 1
ATOM 780 O O . GLN A 1 94 ? 13.629 -2.294 -17.148 1.00 77.56 94 GLN A O 1
ATOM 785 N N . MET A 1 95 ? 13.751 -0.064 -17.024 1.00 84.50 95 MET A N 1
ATOM 786 C CA . MET A 1 95 ? 14.763 0.073 -18.075 1.00 84.50 95 MET A CA 1
ATOM 787 C C . MET A 1 95 ? 16.070 -0.662 -17.728 1.00 84.50 95 MET A C 1
ATOM 789 O O . MET A 1 95 ? 16.689 -1.262 -18.599 1.00 84.50 95 MET A O 1
ATOM 793 N N . GLN A 1 96 ? 16.463 -0.691 -16.448 1.00 83.25 96 GLN A N 1
ATOM 794 C CA . GLN A 1 96 ? 17.580 -1.527 -15.983 1.00 83.25 96 GLN A CA 1
ATOM 795 C C . GLN A 1 96 ? 17.294 -3.023 -16.160 1.00 83.25 96 GLN A C 1
ATOM 797 O O . GLN A 1 96 ? 18.182 -3.775 -16.551 1.00 83.25 96 GLN A O 1
ATOM 802 N N . ALA A 1 97 ? 16.068 -3.467 -15.863 1.00 82.25 97 ALA A N 1
ATOM 803 C CA . ALA A 1 97 ? 15.659 -4.856 -16.074 1.00 82.25 97 ALA A CA 1
ATOM 804 C C . ALA A 1 97 ? 15.605 -5.223 -17.567 1.00 82.25 97 ALA A C 1
ATOM 806 O O . ALA A 1 97 ? 15.906 -6.362 -17.918 1.00 82.25 97 ALA A O 1
ATOM 807 N N . ASP A 1 98 ? 15.299 -4.250 -18.426 1.00 85.12 98 ASP A N 1
ATOM 808 C CA . ASP A 1 98 ? 15.317 -4.370 -19.886 1.00 85.12 98 ASP A CA 1
ATOM 809 C C . ASP A 1 98 ? 16.747 -4.311 -20.471 1.00 85.12 98 ASP A C 1
ATOM 811 O O . ASP A 1 98 ? 16.934 -4.447 -21.678 1.00 85.12 98 ASP A O 1
ATOM 815 N N . GLY A 1 99 ? 17.768 -4.159 -19.617 1.00 88.25 99 GLY A N 1
ATOM 816 C CA . GLY A 1 99 ? 19.181 -4.266 -19.980 1.00 88.25 99 GLY A CA 1
ATOM 817 C C . GLY A 1 99 ? 19.867 -2.949 -20.341 1.00 88.25 99 GLY A C 1
ATOM 818 O O . GLY A 1 99 ? 21.010 -2.985 -20.791 1.00 88.25 99 GLY A O 1
ATOM 819 N N . LEU A 1 100 ? 19.214 -1.800 -20.139 1.00 89.62 100 LEU A N 1
ATOM 820 C CA . LEU A 1 100 ? 19.828 -0.501 -20.407 1.00 89.62 100 LEU A CA 1
ATOM 821 C C . LEU A 1 100 ? 20.874 -0.153 -19.342 1.00 89.62 100 LEU A C 1
ATOM 823 O O . LEU A 1 100 ? 20.686 -0.378 -18.140 1.00 89.62 100 LEU A O 1
ATOM 827 N N . SER A 1 101 ? 21.966 0.460 -19.789 1.00 88.25 101 SER A N 1
ATOM 828 C CA . SER A 1 101 ? 22.981 1.029 -18.908 1.00 88.25 101 SER A CA 1
ATOM 829 C C . SER A 1 101 ? 22.456 2.273 -18.184 1.00 88.25 101 SER A C 1
ATOM 831 O O . SER A 1 101 ? 21.521 2.946 -18.623 1.00 88.25 101 SER A O 1
ATOM 833 N N . ALA A 1 102 ? 23.078 2.615 -17.054 1.00 83.69 102 ALA A N 1
ATOM 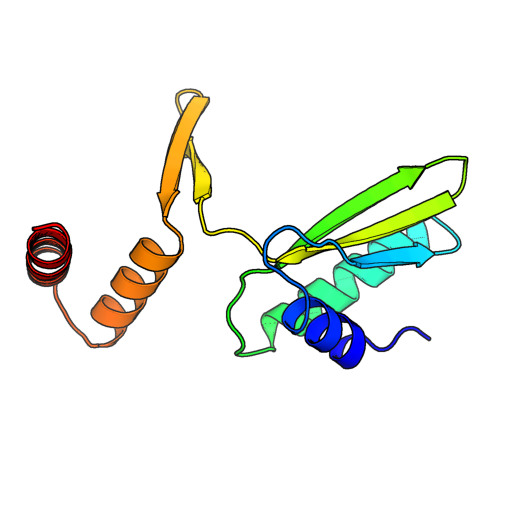834 C CA . ALA A 1 102 ? 22.699 3.804 -16.290 1.00 83.69 102 ALA A CA 1
ATOM 835 C C . ALA A 1 102 ? 22.791 5.098 -17.127 1.00 83.69 102 ALA A C 1
ATOM 837 O O . ALA A 1 102 ? 21.964 5.990 -16.959 1.00 83.69 102 ALA A O 1
ATOM 838 N N . GLU A 1 103 ? 23.752 5.175 -18.050 1.00 87.00 103 GLU A N 1
ATOM 839 C CA . GLU A 1 103 ? 23.961 6.327 -18.934 1.00 87.00 103 GLU A CA 1
ATOM 840 C C . GLU A 1 103 ? 22.826 6.477 -19.959 1.00 87.00 103 GLU A C 1
ATOM 842 O O . GLU A 1 103 ? 22.297 7.574 -20.140 1.00 87.00 103 GLU A O 1
ATOM 847 N N . GLU A 1 104 ? 22.381 5.376 -20.572 1.00 84.00 104 GLU A N 1
ATOM 848 C CA . GLU A 1 104 ? 21.253 5.374 -21.517 1.00 84.00 104 GLU A CA 1
ATOM 849 C C . GLU A 1 104 ? 19.940 5.761 -20.834 1.00 84.00 104 GLU A C 1
ATOM 851 O O . GLU A 1 104 ? 19.136 6.522 -21.377 1.00 84.00 104 GLU A O 1
ATOM 856 N N . ILE A 1 105 ? 19.739 5.271 -19.612 1.00 85.88 105 ILE A N 1
ATOM 857 C CA . ILE A 1 105 ? 18.560 5.584 -18.809 1.00 85.88 105 ILE A CA 1
ATOM 858 C C . ILE A 1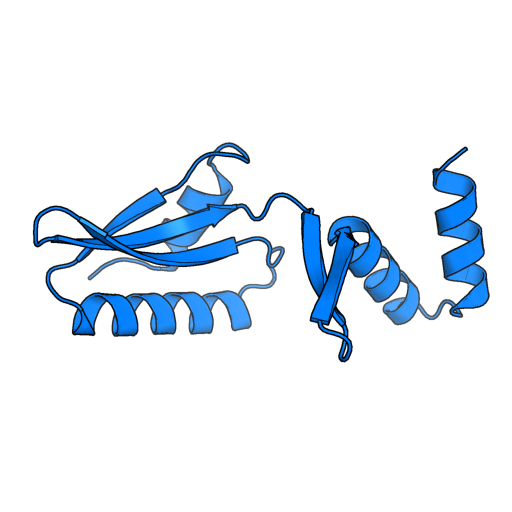 105 ? 18.524 7.074 -18.467 1.00 85.88 105 ILE A C 1
ATOM 860 O O . ILE A 1 105 ? 17.493 7.715 -18.672 1.00 85.88 105 ILE A O 1
ATOM 864 N N . GLU A 1 106 ? 19.632 7.652 -17.994 1.00 84.62 106 GLU A N 1
ATOM 865 C CA . GLU A 1 106 ? 19.689 9.090 -17.706 1.00 84.62 106 GLU A CA 1
ATOM 866 C C . GLU A 1 106 ? 19.498 9.943 -18.967 1.00 84.62 106 GLU A C 1
ATOM 868 O O . GLU A 1 106 ? 18.810 10.964 -18.906 1.00 84.62 106 GLU A O 1
ATOM 873 N N . ALA A 1 107 ? 20.014 9.516 -20.123 1.00 85.00 107 ALA A N 1
ATOM 874 C CA . ALA A 1 107 ? 19.808 10.219 -21.388 1.00 85.00 107 ALA A CA 1
ATOM 875 C C . ALA A 1 107 ? 18.327 10.232 -21.819 1.00 85.00 107 ALA A C 1
ATOM 877 O O . ALA A 1 107 ? 17.811 11.270 -22.240 1.00 85.00 107 ALA A O 1
ATOM 878 N N . ILE A 1 108 ? 17.621 9.105 -21.679 1.00 82.44 108 ILE A N 1
ATOM 879 C CA . ILE A 1 108 ? 16.191 8.995 -22.011 1.00 82.44 108 ILE A CA 1
ATOM 880 C C . ILE A 1 108 ? 15.338 9.823 -21.043 1.00 82.44 108 ILE A C 1
ATOM 882 O O . ILE A 1 108 ? 14.440 10.549 -21.468 1.00 82.44 108 ILE A O 1
ATOM 886 N N . LEU A 1 109 ? 15.635 9.753 -19.745 1.00 79.44 109 LEU A N 1
ATOM 887 C CA . LEU A 1 109 ? 14.889 10.488 -18.722 1.00 79.44 109 LEU A CA 1
ATOM 888 C C . LEU A 1 109 ? 15.127 11.997 -18.785 1.00 79.44 109 LEU A C 1
ATOM 890 O O . LEU A 1 109 ? 14.227 12.763 -18.447 1.00 79.44 109 LEU A O 1
ATOM 894 N N . SER A 1 110 ? 16.312 12.426 -19.223 1.00 77.88 110 SER A N 1
ATOM 895 C CA . SER A 1 110 ? 16.621 13.843 -19.432 1.00 77.88 110 SER A CA 1
ATOM 896 C C . SER A 1 110 ? 15.884 14.405 -20.649 1.00 77.88 110 SER A C 1
ATOM 898 O O . SER A 1 110 ? 15.329 15.494 -20.556 1.00 77.88 110 SER A O 1
ATOM 900 N N . LYS A 1 111 ? 15.783 13.641 -21.747 1.00 74.00 111 LYS A N 1
ATOM 901 C CA . LYS A 1 111 ? 15.007 14.036 -22.939 1.00 74.00 111 LYS A CA 1
ATOM 902 C C . LYS A 1 111 ? 13.502 14.127 -22.696 1.00 74.00 111 LYS A C 1
ATOM 904 O O . LYS A 1 111 ? 12.834 14.908 -23.350 1.00 74.00 111 LYS A O 1
ATOM 909 N N . ALA A 1 112 ? 12.960 13.338 -21.772 1.00 59.59 112 ALA A N 1
ATOM 910 C CA . ALA A 1 112 ? 11.535 13.375 -21.434 1.00 59.59 112 ALA A CA 1
ATOM 911 C C . ALA A 1 112 ? 11.124 14.598 -20.582 1.00 59.59 112 ALA A C 1
ATOM 913 O O . ALA A 1 112 ? 9.942 14.747 -20.276 1.00 59.59 112 ALA A O 1
ATOM 914 N N . LYS A 1 113 ? 12.087 15.423 -20.141 1.00 57.66 113 LYS A N 1
ATOM 915 C CA . LYS A 1 113 ? 11.854 16.655 -19.368 1.00 57.66 113 LYS A CA 1
ATOM 916 C C . LYS A 1 113 ? 11.895 17.938 -20.212 1.00 57.66 113 LYS A C 1
ATOM 918 O O . LYS A 1 113 ? 11.575 18.989 -19.659 1.00 57.66 113 LYS A O 1
ATOM 923 N N . GLU A 1 114 ? 12.309 17.854 -21.477 1.00 49.03 114 GLU A N 1
ATOM 924 C CA . GLU A 1 114 ? 12.183 18.930 -22.480 1.00 49.03 114 GLU A CA 1
ATOM 925 C C . GLU A 1 114 ? 10.807 18.880 -23.153 1.00 49.03 114 GLU A C 1
ATOM 927 O O . GLU A 1 114 ? 10.249 19.973 -23.398 1.00 49.03 114 GLU A O 1
#

Sequence (114 aa):
MLDVPQLVEKVYSLEEDESLWVEVGSKGEQEALKMRIWRFLKKFKGEYDLVISMRAQQGKHYVVLRKCTYKCFKVKPDGSREEVDLRLAKLRKQMQADGLSAEEIEAILSKAKE

Foldseek 3Di:
DDDLVVVVVVQVVDDQPDKDKDWDDDPVVLVVSVVVNVVVLVVDPDDNQKDWDWDDDPNITITIIHGHDQFDWDQDPVRDTDTGRNVLVVQQVVVVVVPDDPVVSCVVVVVVVD

Secondary structure (DSSP, 8-state):
---HHHHHHHHHHS-TT-EEEEEESSHHHHHHHHHHHHHHHTT--S---EEEEEEEETTEEEEEEEE--SEEEEEPTTS-EEEEEHHHHHHHHHHHHTT--HHHHHHHHHHTT-

pLDDT: mean 80.14, std 11.78, range [49.03, 94.19]